Protein AF-A0A6L9M5H0-F1 (afdb_monomer_lite)

Foldseek 3Di:
DALLLVQCVVLVHDLVNLCVQQVHDSVQSCCCNPPVDHDPVDDPVVSLVSSLVVSVVSVGDPVSSVCRPPDDPPDDDDDPPPPQDVVNVVVPDDDDFDDPVRCVVVVPPDGLPDDDPADVNDDDDPVNVVVLVVLLVCVVVPDDDDDDDDPPPCPVVSVVRSVVVVVD

Sequence (168 aa):
MTKLKELLDICGLSQRDLARGLDLSPAAVSDIVNHDRWPKKTKKTDLQAAIRKELRKVNANKNKVKHLFRKSRAKEKTKSVESKTKEESIMLLRMQGLFPETKRHFGLMDNPFGEVQGHKDVFLSNEIRYVREALYHTARHGGFMAIVGESGSGKSTLRRDLIDRIAR

pLDDT: mean 79.6, std 13.64, range [37.91, 95.5]

Structure (mmCIF, N/CA/C/O backbone):
data_AF-A0A6L9M5H0-F1
#
_entry.id   AF-A0A6L9M5H0-F1
#
loop_
_atom_site.group_PDB
_atom_site.id
_atom_site.type_symbol
_atom_site.label_atom_id
_atom_site.label_alt_id
_atom_site.label_comp_id
_atom_site.label_asym_id
_atom_site.label_entity_id
_atom_site.label_seq_id
_atom_site.pdbx_PDB_ins_code
_atom_site.Cartn_x
_atom_site.Cartn_y
_atom_site.Cartn_z
_atom_site.occupancy
_atom_site.B_iso_or_equiv
_atom_site.auth_seq_id
_atom_site.auth_comp_id
_atom_site.auth_asym_id
_atom_site.auth_atom_id
_atom_site.pdbx_PDB_model_num
ATOM 1 N N . MET A 1 1 ? -14.667 9.375 29.259 1.00 52.81 1 MET A N 1
ATOM 2 C CA . MET A 1 1 ? -16.134 9.469 29.428 1.00 52.81 1 MET A CA 1
ATOM 3 C C . MET A 1 1 ? -16.512 10.932 29.604 1.00 52.81 1 MET A C 1
ATOM 5 O O . MET A 1 1 ? -15.673 11.696 30.068 1.00 52.81 1 MET A O 1
ATOM 9 N N . THR A 1 2 ? -17.697 11.360 29.163 1.00 73.75 2 THR A N 1
ATOM 10 C CA . THR A 1 2 ? -18.121 12.762 29.319 1.00 73.75 2 THR A CA 1
ATOM 11 C C . THR A 1 2 ? -18.739 12.985 30.703 1.00 73.75 2 THR A C 1
ATOM 13 O O . THR A 1 2 ? -19.389 12.099 31.256 1.00 73.75 2 THR A O 1
ATOM 16 N N . LYS A 1 3 ? -18.612 14.207 31.234 1.00 78.81 3 LYS A N 1
ATOM 17 C CA . LYS A 1 3 ? -19.228 14.615 32.514 1.00 78.81 3 LYS A CA 1
ATOM 18 C C . LYS A 1 3 ? -20.756 14.479 32.517 1.00 78.81 3 LYS A C 1
ATOM 20 O O . LYS A 1 3 ? -21.364 14.348 33.572 1.00 78.81 3 LYS A O 1
ATOM 25 N N . LEU A 1 4 ? -21.379 14.553 31.338 1.00 80.00 4 LEU A N 1
ATOM 26 C CA . LEU A 1 4 ? -22.821 14.383 31.176 1.00 80.00 4 LEU A CA 1
ATOM 27 C C . LEU A 1 4 ? -23.236 12.924 31.357 1.00 80.00 4 LEU A C 1
ATOM 29 O O . LEU A 1 4 ? -24.230 12.676 32.028 1.00 80.00 4 LEU A O 1
ATOM 33 N N . LYS A 1 5 ? -22.460 11.973 30.826 1.00 81.75 5 LYS A N 1
ATOM 34 C CA . LYS A 1 5 ? -22.729 10.544 31.004 1.00 81.75 5 LYS A CA 1
ATOM 35 C C . LYS A 1 5 ? -22.676 10.139 32.478 1.00 81.75 5 LYS A C 1
ATOM 37 O O . LYS A 1 5 ? -23.631 9.568 32.979 1.00 81.75 5 LYS A O 1
ATOM 42 N N . GLU A 1 6 ? -21.629 10.559 33.187 1.00 81.25 6 GLU A N 1
ATOM 43 C CA . GLU A 1 6 ? -21.480 10.300 34.627 1.00 81.25 6 GLU A CA 1
ATOM 44 C C . GLU A 1 6 ? -22.655 10.856 35.445 1.00 81.25 6 GLU A C 1
ATOM 46 O O . GLU A 1 6 ? -23.127 10.220 36.382 1.00 81.25 6 GLU A O 1
ATOM 51 N N . LEU A 1 7 ? -23.156 12.045 35.093 1.00 80.62 7 LEU A N 1
ATOM 52 C CA . LEU A 1 7 ? -24.314 12.620 35.778 1.00 80.62 7 LEU A CA 1
ATOM 53 C C . LEU A 1 7 ? -25.621 11.897 35.465 1.00 80.62 7 LEU A C 1
ATOM 55 O O . LEU A 1 7 ? -26.463 11.812 36.355 1.00 80.62 7 LEU A O 1
ATOM 59 N N . LEU A 1 8 ? -25.802 11.399 34.242 1.00 82.69 8 LEU A N 1
ATOM 60 C CA . LEU A 1 8 ? -26.975 10.600 33.890 1.00 82.69 8 LEU A CA 1
ATOM 61 C C . LEU A 1 8 ? -26.993 9.282 34.665 1.00 82.69 8 LEU A C 1
ATOM 63 O O . LEU A 1 8 ? -28.027 8.946 35.238 1.00 82.69 8 LEU A O 1
ATOM 67 N N . ASP A 1 9 ? -25.839 8.621 34.771 1.00 81.62 9 ASP A N 1
ATOM 68 C CA . ASP A 1 9 ? -25.692 7.372 35.521 1.00 81.62 9 ASP A CA 1
ATOM 69 C C . ASP A 1 9 ? -25.974 7.589 37.021 1.00 81.62 9 ASP A C 1
ATOM 71 O O . ASP A 1 9 ? -26.739 6.841 37.622 1.00 81.62 9 ASP A O 1
ATOM 75 N N . ILE A 1 10 ? -25.450 8.671 37.617 1.00 80.00 10 ILE A N 1
ATOM 76 C CA . ILE A 1 10 ? -25.716 9.025 39.026 1.00 80.00 10 ILE A CA 1
ATOM 77 C C . ILE A 1 10 ? -27.197 9.353 39.273 1.00 80.00 10 ILE A C 1
ATOM 79 O O . ILE A 1 10 ? -27.717 9.046 40.343 1.00 80.00 10 ILE A O 1
ATOM 83 N N . CYS A 1 11 ? -27.877 10.003 38.324 1.00 77.19 11 CYS A N 1
ATOM 84 C CA . CYS A 1 11 ? -29.291 10.364 38.479 1.00 77.19 11 CYS A CA 1
ATOM 85 C C . CYS A 1 11 ? -30.251 9.236 38.069 1.00 77.19 11 CYS A C 1
ATOM 87 O O . CYS A 1 11 ? -31.461 9.436 38.144 1.00 77.19 11 CYS A O 1
ATOM 89 N N . GLY A 1 12 ? -29.741 8.092 37.596 1.00 77.44 12 GLY A N 1
ATOM 90 C CA . GLY A 1 12 ? -30.566 6.997 37.084 1.00 77.44 12 GLY A CA 1
ATOM 91 C C . GLY A 1 12 ? -31.379 7.362 35.835 1.00 77.44 12 GLY A C 1
ATOM 92 O O . GLY A 1 12 ? -32.381 6.712 35.549 1.00 77.44 12 GLY A O 1
ATOM 93 N N . LEU A 1 13 ? -30.990 8.410 35.098 1.00 81.06 13 LEU A N 1
ATOM 94 C CA . LEU A 1 13 ? -31.744 8.898 33.944 1.00 81.06 13 LEU A CA 1
ATOM 95 C C . LEU A 1 13 ? -31.221 8.254 32.662 1.00 81.06 13 LEU A C 1
ATOM 97 O O . LEU A 1 13 ? -30.070 8.464 32.273 1.00 81.06 13 LEU A O 1
ATOM 101 N N . SER A 1 14 ? -32.075 7.511 31.957 1.00 84.50 14 SER A N 1
ATOM 102 C CA . SER A 1 14 ? -31.668 6.913 30.688 1.00 84.50 14 SER A CA 1
ATOM 103 C C . SER A 1 14 ? -31.521 7.978 29.592 1.00 84.50 14 SER A C 1
ATOM 105 O O . SER A 1 14 ? -32.239 8.981 29.548 1.00 84.50 14 SER A O 1
ATOM 107 N N . GLN A 1 15 ? -30.624 7.739 28.629 1.00 86.81 15 GLN A N 1
ATOM 108 C CA . GLN A 1 15 ? -30.474 8.620 27.460 1.00 86.81 15 GLN A CA 1
ATOM 109 C C . GLN A 1 15 ? -31.774 8.722 26.639 1.00 86.81 15 GLN A C 1
ATOM 111 O O . GLN A 1 15 ? -32.005 9.731 25.978 1.00 86.81 15 GLN A O 1
ATOM 116 N N . ARG A 1 16 ? -32.644 7.702 26.703 1.00 84.56 16 ARG A N 1
ATOM 117 C CA . ARG A 1 16 ? -33.955 7.689 26.035 1.00 84.56 16 ARG A CA 1
ATOM 118 C C . ARG A 1 16 ? -34.963 8.609 26.719 1.00 84.56 16 ARG A C 1
ATOM 120 O O . ARG A 1 16 ? -35.773 9.227 26.035 1.00 84.56 16 ARG A O 1
ATOM 127 N N . ASP A 1 17 ? -34.918 8.704 28.043 1.00 83.25 17 ASP A N 1
ATOM 128 C CA . ASP A 1 17 ? -35.777 9.620 28.803 1.00 83.25 17 ASP A CA 1
ATOM 129 C C . ASP A 1 17 ? -35.342 11.065 28.577 1.00 83.25 17 ASP A C 1
ATOM 131 O O . ASP A 1 17 ? -36.174 11.938 28.343 1.00 83.25 17 ASP A O 1
ATOM 135 N N . LEU A 1 18 ? -34.026 11.296 28.523 1.00 84.12 18 LEU A N 1
ATOM 136 C CA . LEU A 1 18 ? -33.476 12.593 28.147 1.00 84.12 18 LEU A CA 1
ATOM 137 C C . LEU A 1 18 ? -33.860 12.982 26.707 1.00 84.12 18 LEU A C 1
ATOM 139 O O . LEU A 1 18 ? -34.213 14.131 26.465 1.00 84.12 18 LEU A O 1
ATOM 143 N N . ALA A 1 19 ? -33.833 12.039 25.760 1.00 86.94 19 ALA A N 1
ATOM 144 C CA . ALA A 1 19 ? -34.268 12.275 24.380 1.00 86.94 19 ALA A CA 1
ATOM 145 C C . ALA A 1 19 ? -35.742 12.687 24.294 1.00 86.94 19 ALA A C 1
ATOM 147 O O . ALA A 1 19 ? -36.058 13.668 23.623 1.00 86.94 19 ALA A O 1
ATOM 148 N N . ARG A 1 20 ? -36.618 12.009 25.048 1.00 83.94 20 ARG A N 1
ATOM 149 C CA . ARG A 1 20 ? -38.041 12.360 25.158 1.00 83.94 20 ARG A CA 1
ATOM 150 C C . ARG A 1 20 ? -38.261 13.749 25.762 1.00 83.94 20 ARG A C 1
ATOM 152 O O . ARG A 1 20 ? -39.087 14.497 25.259 1.00 83.94 20 ARG A O 1
ATOM 159 N N . GLY A 1 21 ? -37.505 14.117 26.798 1.00 80.62 21 GLY A N 1
ATOM 160 C CA . GLY A 1 21 ? -37.610 15.438 27.432 1.00 80.62 21 GLY A CA 1
ATOM 161 C C . GLY A 1 21 ? -37.091 16.603 26.577 1.00 80.62 21 GLY A C 1
ATOM 162 O O . GLY A 1 21 ? -37.433 17.754 26.842 1.00 80.62 21 GLY A O 1
ATOM 163 N N . LEU A 1 22 ? -36.267 16.319 25.563 1.00 81.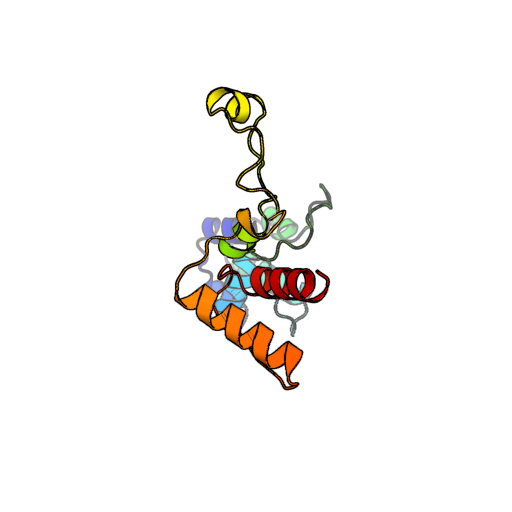81 22 LEU A N 1
ATOM 164 C CA . LEU A 1 22 ? -35.643 17.317 24.687 1.00 81.81 22 LEU A CA 1
ATOM 165 C C . LEU A 1 22 ? -36.228 17.358 23.270 1.00 81.81 22 LEU A C 1
ATOM 167 O O . LEU A 1 22 ? -35.761 18.171 22.475 1.00 81.81 22 LEU A O 1
ATOM 171 N N . ASP A 1 23 ? -37.190 16.486 22.956 1.00 81.81 23 ASP A N 1
ATOM 172 C CA . ASP A 1 23 ? -37.724 16.274 21.602 1.00 81.81 23 ASP A CA 1
ATOM 173 C C . ASP A 1 23 ? -36.613 16.064 20.551 1.00 81.81 23 ASP A C 1
ATOM 175 O O . ASP A 1 23 ? -36.600 16.618 19.453 1.00 81.81 23 ASP A O 1
ATOM 179 N N . LEU A 1 24 ? -35.595 15.287 20.936 1.00 83.31 24 LEU A N 1
ATOM 180 C CA . LEU A 1 24 ? -34.459 14.946 20.085 1.00 83.31 24 LEU A CA 1
ATOM 181 C C . LEU A 1 24 ? -34.469 13.457 19.760 1.00 83.31 24 LEU A C 1
ATOM 183 O O . LEU A 1 24 ? -34.898 12.625 20.560 1.00 83.31 24 LEU A O 1
ATOM 187 N N . SER A 1 25 ? -33.911 13.097 18.603 1.00 85.31 25 SER A N 1
ATOM 188 C CA . SER A 1 25 ? -33.719 11.686 18.280 1.00 85.31 25 SER A CA 1
ATOM 189 C C . SER A 1 25 ? -32.765 11.025 19.295 1.00 85.31 25 SER A C 1
ATOM 191 O O . SER A 1 25 ? -31.795 11.654 19.740 1.00 85.31 25 SER A O 1
ATOM 193 N N . PRO A 1 26 ? -32.973 9.741 19.645 1.00 84.44 26 PRO A N 1
ATOM 194 C CA . PRO A 1 26 ? -32.078 9.019 20.553 1.00 84.44 26 PRO A CA 1
ATOM 195 C C . PRO A 1 26 ? -30.614 9.024 20.088 1.00 84.44 26 PRO A C 1
ATOM 197 O O . PRO A 1 26 ? -29.704 9.095 20.912 1.00 84.44 26 PRO A O 1
ATOM 200 N N . ALA A 1 27 ? -30.386 9.008 18.770 1.00 84.88 27 ALA A N 1
ATOM 201 C CA . ALA A 1 27 ? -29.056 9.114 18.174 1.00 84.88 27 ALA A CA 1
ATOM 202 C C . ALA A 1 27 ? -28.404 10.477 18.457 1.00 84.88 27 ALA A C 1
ATOM 204 O O . ALA A 1 27 ? -27.252 10.522 18.881 1.00 84.88 27 ALA A O 1
ATOM 205 N N . ALA A 1 28 ? -29.152 11.578 18.316 1.00 83.62 28 ALA A N 1
ATOM 206 C CA . ALA A 1 28 ? -28.646 12.917 18.611 1.00 83.62 28 ALA A CA 1
ATOM 207 C C . ALA A 1 28 ? -28.261 13.066 20.091 1.00 83.62 28 ALA A C 1
ATOM 209 O O . ALA A 1 28 ? -27.224 13.646 20.404 1.00 83.62 28 ALA A O 1
ATOM 210 N N . VAL A 1 29 ? -29.051 12.500 21.009 1.00 85.12 29 VAL A N 1
ATOM 211 C CA . VAL A 1 29 ? -28.693 12.487 22.436 1.00 85.12 29 VAL A CA 1
ATOM 212 C C . VAL A 1 29 ? -27.478 11.605 22.703 1.00 85.12 29 VAL A C 1
ATOM 214 O O . VAL A 1 29 ? -26.602 12.011 23.462 1.00 85.12 29 VAL A O 1
ATOM 217 N N . SER A 1 30 ? -27.372 10.443 22.056 1.00 85.50 30 SER A N 1
ATOM 218 C CA . SER A 1 30 ? -26.194 9.580 22.185 1.00 85.50 30 SER A CA 1
ATOM 219 C C . SER A 1 30 ? -24.914 10.281 21.724 1.00 85.50 30 SER A C 1
ATOM 221 O O . SER A 1 30 ? -23.887 10.189 22.395 1.00 85.50 30 SER A O 1
ATOM 223 N N . ASP A 1 31 ? -24.983 11.052 20.640 1.00 84.31 31 ASP A N 1
ATOM 224 C CA . ASP A 1 31 ? -23.863 11.845 20.131 1.00 84.31 31 ASP A CA 1
ATOM 225 C C . ASP A 1 31 ? -23.471 13.001 21.058 1.00 84.31 31 ASP A C 1
ATOM 227 O O . ASP A 1 31 ? -22.280 13.246 21.273 1.00 84.31 31 ASP A O 1
ATOM 231 N N . ILE A 1 32 ? -24.447 13.671 21.674 1.00 84.62 32 ILE A N 1
ATOM 232 C CA . ILE A 1 32 ? -24.184 14.699 22.690 1.00 84.62 32 ILE A CA 1
ATOM 233 C C . ILE A 1 32 ? -23.531 14.061 23.925 1.00 84.62 32 ILE A C 1
ATOM 235 O O . ILE A 1 32 ? -22.531 14.568 24.436 1.00 84.62 32 ILE A O 1
ATOM 239 N N . VAL A 1 33 ? -24.075 12.939 24.406 1.00 84.31 33 VAL A N 1
ATOM 240 C CA . VAL A 1 33 ? -23.627 12.284 25.642 1.00 84.31 33 VAL A CA 1
ATOM 241 C C . VAL A 1 33 ? -22.276 11.600 25.458 1.00 84.31 33 VAL A C 1
ATOM 243 O O . VAL A 1 33 ? -21.424 11.730 26.328 1.00 84.31 33 VAL A O 1
ATOM 246 N N . ASN A 1 34 ? -22.030 10.883 24.366 1.00 82.56 34 ASN A N 1
ATOM 247 C CA . ASN A 1 34 ? -20.798 10.108 24.198 1.00 82.56 34 ASN A CA 1
ATOM 248 C C . ASN A 1 34 ? -19.684 10.894 23.492 1.00 82.56 34 ASN A C 1
ATOM 250 O O . ASN A 1 34 ? -18.515 10.703 23.826 1.00 82.56 34 ASN A O 1
ATOM 254 N N . HIS A 1 35 ? -20.030 11.788 22.560 1.00 79.62 35 HIS A N 1
ATOM 255 C CA . HIS A 1 35 ? -19.070 12.421 21.649 1.00 79.62 35 HIS A CA 1
ATOM 256 C C . HIS A 1 35 ? -19.003 13.958 21.759 1.00 79.62 35 HIS A C 1
ATOM 258 O O . HIS A 1 35 ? -18.230 14.567 21.024 1.00 79.62 35 HIS A O 1
ATOM 264 N N . ASP A 1 36 ? -19.796 14.598 22.637 1.00 77.56 36 ASP A N 1
ATOM 265 C CA . ASP A 1 36 ? -19.968 16.068 22.716 1.00 77.56 36 ASP A CA 1
ATOM 266 C C . ASP A 1 36 ? -20.278 16.709 21.344 1.00 77.56 36 ASP A C 1
ATOM 268 O O . ASP A 1 36 ? -19.919 17.858 21.067 1.00 77.56 36 ASP A O 1
ATOM 272 N N . ARG A 1 37 ? -20.941 15.954 20.455 1.00 81.88 37 ARG A N 1
ATOM 273 C CA . ARG A 1 37 ? -21.356 16.414 19.124 1.00 81.88 37 ARG A CA 1
ATOM 274 C C . ARG A 1 37 ? -22.753 17.011 19.214 1.00 81.88 37 ARG A C 1
ATOM 276 O O . ARG A 1 37 ? -23.687 16.362 19.665 1.00 81.88 37 ARG A O 1
ATOM 283 N N . TRP A 1 38 ? -22.891 18.260 18.776 1.00 82.81 38 TRP A N 1
ATOM 284 C CA . TRP A 1 38 ? -24.135 19.022 18.887 1.00 82.81 38 TRP A CA 1
ATOM 285 C C . TRP A 1 38 ? -24.830 19.127 17.521 1.00 82.81 38 TRP A C 1
ATOM 287 O O . TRP A 1 38 ? -24.141 19.330 16.516 1.00 82.81 38 TRP A O 1
ATOM 297 N N . PRO A 1 39 ? -26.172 19.032 17.456 1.00 82.38 39 PRO A N 1
ATOM 298 C CA . PRO A 1 39 ? -26.921 19.227 16.218 1.00 82.38 39 PRO A CA 1
ATOM 299 C C . PRO A 1 39 ? -26.620 20.583 15.568 1.00 82.38 39 P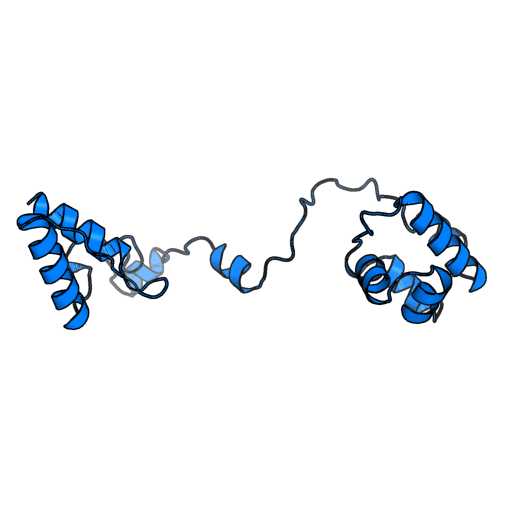RO A C 1
ATOM 301 O O . PRO A 1 39 ? -26.693 21.619 16.223 1.00 82.38 39 PRO A O 1
ATOM 304 N N . LYS A 1 40 ? -26.327 20.592 14.261 1.00 78.12 40 LYS A N 1
ATOM 305 C CA . LYS A 1 40 ? -25.973 21.820 13.517 1.00 78.12 40 LYS A CA 1
ATOM 306 C C . LYS A 1 40 ? -27.137 22.810 13.374 1.00 78.12 40 LYS A C 1
ATOM 308 O O . LYS A 1 40 ? -26.901 24.003 13.234 1.00 78.12 40 LYS A O 1
ATOM 313 N N . LYS A 1 41 ? -28.380 22.312 13.385 1.00 73.50 41 LYS A N 1
ATOM 314 C CA . LYS A 1 41 ? -29.597 23.116 13.176 1.00 73.50 41 LYS A CA 1
ATOM 315 C C . LYS A 1 41 ? -30.044 23.888 14.425 1.00 73.50 41 LYS A C 1
ATOM 317 O O . LYS A 1 41 ? -30.788 24.851 14.293 1.00 73.50 41 LYS A O 1
ATOM 322 N N . THR A 1 42 ? -29.587 23.495 15.615 1.00 74.25 42 THR A N 1
ATOM 323 C CA . THR A 1 42 ? -30.076 24.042 16.891 1.00 74.25 42 THR A CA 1
ATOM 324 C C . THR A 1 42 ? -28.951 24.739 17.642 1.00 74.25 42 THR A C 1
ATOM 326 O O . THR A 1 42 ? -27.824 24.245 17.705 1.00 74.25 42 THR A O 1
ATOM 329 N N . LYS A 1 43 ? -29.245 25.887 18.261 1.00 78.56 43 LYS A N 1
ATOM 330 C CA . LYS A 1 43 ? -28.260 26.614 19.066 1.00 78.56 43 LYS A CA 1
ATOM 331 C C . LYS A 1 43 ? -27.836 25.767 20.268 1.00 78.56 43 LYS A C 1
ATOM 333 O O . LYS A 1 43 ? -28.650 25.359 21.097 1.00 78.56 43 LYS A O 1
ATOM 338 N N . LYS A 1 44 ? -26.525 25.543 20.390 1.00 79.94 44 LYS A N 1
ATOM 339 C CA . LYS A 1 44 ? -25.902 24.768 21.478 1.00 79.94 44 LYS A CA 1
ATOM 340 C C . LYS A 1 44 ? -26.290 25.282 22.872 1.00 79.94 44 LYS A C 1
ATOM 342 O O . LYS A 1 44 ? -26.459 24.483 23.786 1.00 79.94 44 LYS A O 1
ATOM 347 N N . THR A 1 45 ? -26.450 26.592 23.038 1.00 78.62 45 THR A N 1
ATOM 348 C CA . THR A 1 45 ? -26.853 27.224 24.307 1.00 78.62 45 THR A CA 1
ATOM 349 C C . THR A 1 45 ? -28.229 26.771 24.778 1.00 78.62 45 THR A C 1
ATOM 351 O O . THR A 1 45 ? -28.421 26.515 25.967 1.00 78.62 45 THR A O 1
ATOM 354 N N . ASP A 1 46 ? -29.157 26.616 23.841 1.00 81.00 46 ASP A N 1
ATOM 355 C CA . ASP A 1 46 ? -30.565 26.352 24.125 1.00 81.00 46 ASP A CA 1
ATOM 356 C C . ASP A 1 46 ? -30.734 24.880 24.508 1.00 81.00 46 ASP A C 1
ATOM 358 O O . ASP A 1 46 ? -31.368 24.560 25.514 1.00 81.00 46 ASP A O 1
ATOM 362 N N . LEU A 1 47 ? -30.025 23.988 23.807 1.00 82.62 47 LEU A N 1
ATOM 363 C CA . LEU A 1 47 ? -29.927 22.574 24.174 1.00 82.62 47 LEU A CA 1
ATOM 364 C C . LEU A 1 47 ? -29.258 22.375 25.539 1.00 82.62 47 LEU A C 1
ATOM 366 O O . LEU A 1 47 ? -29.716 21.567 26.342 1.00 82.62 47 LEU A O 1
ATOM 370 N N . GLN A 1 48 ? -28.207 23.134 25.855 1.00 83.44 48 GLN A N 1
ATOM 371 C CA . GLN A 1 48 ? -27.583 23.081 27.180 1.00 83.44 48 GLN A CA 1
ATOM 372 C C . GLN A 1 48 ? -28.530 23.546 28.291 1.00 83.44 48 GLN A C 1
ATOM 374 O O . GLN A 1 48 ? -28.515 22.980 29.387 1.00 83.44 48 GLN A O 1
ATOM 379 N N . ALA A 1 49 ? -29.343 24.574 28.039 1.00 81.69 49 ALA A N 1
ATOM 380 C CA . ALA A 1 49 ? -30.353 25.042 28.983 1.00 81.69 49 ALA A CA 1
ATOM 381 C C . ALA A 1 49 ? -31.459 23.996 29.185 1.00 81.69 49 ALA A C 1
ATOM 383 O O . ALA A 1 49 ? -31.820 23.707 30.329 1.00 81.69 49 ALA A O 1
ATOM 384 N N . ALA A 1 50 ? -31.927 23.375 28.102 1.00 82.56 50 ALA A N 1
ATOM 385 C CA . ALA A 1 50 ? -32.928 22.317 28.140 1.00 82.56 50 ALA A CA 1
ATOM 386 C C . ALA A 1 50 ? -32.417 21.074 28.892 1.00 82.56 50 ALA A C 1
ATOM 388 O O . ALA A 1 50 ? -33.078 20.603 29.815 1.00 82.56 50 ALA A O 1
ATOM 389 N N . ILE A 1 51 ? -31.183 20.624 28.625 1.00 84.94 51 ILE A N 1
ATOM 390 C CA . ILE A 1 51 ? -30.551 19.513 29.361 1.00 84.94 51 ILE A CA 1
ATOM 391 C C . ILE A 1 51 ? -30.443 19.839 30.857 1.00 84.94 51 ILE A C 1
ATOM 393 O O . ILE A 1 51 ? -30.757 19.007 31.705 1.00 84.94 51 ILE A O 1
ATOM 397 N N . ARG A 1 52 ? -30.042 21.067 31.218 1.00 83.81 52 ARG A N 1
ATOM 398 C CA . ARG A 1 52 ? -30.000 21.492 32.630 1.00 83.81 52 ARG A CA 1
ATOM 399 C C . ARG A 1 52 ? -31.383 21.490 33.282 1.00 83.81 52 ARG A C 1
ATOM 401 O O . ARG A 1 52 ? -31.468 21.213 34.477 1.00 8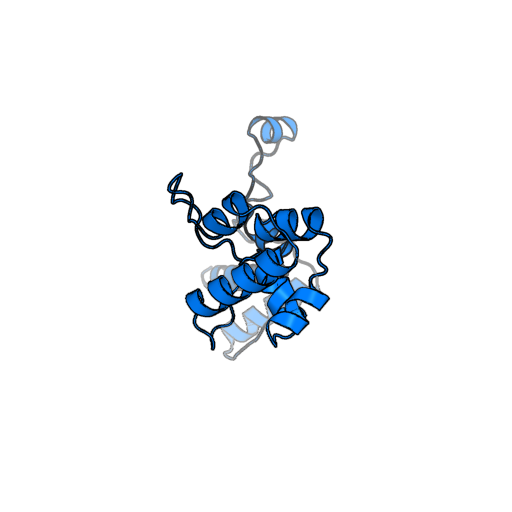3.81 52 ARG A O 1
ATOM 408 N N . LYS A 1 53 ? -32.438 21.833 32.539 1.00 83.25 53 LYS A N 1
ATOM 409 C CA . LYS A 1 53 ? -33.823 21.829 33.027 1.00 83.25 53 LYS A CA 1
ATOM 410 C C . LYS A 1 53 ? -34.286 20.405 33.326 1.00 83.25 53 LYS A C 1
ATOM 412 O O . LYS A 1 53 ? -34.781 20.171 34.424 1.00 83.25 53 LYS A O 1
ATOM 417 N N . GLU A 1 54 ? -34.046 19.466 32.415 1.00 80.81 54 GLU A N 1
ATOM 418 C CA . GLU A 1 54 ? -34.397 18.054 32.614 1.00 80.81 54 GLU A CA 1
ATOM 419 C C . GLU A 1 54 ? -33.616 17.424 33.773 1.00 80.81 54 GLU A C 1
ATOM 421 O O . GLU A 1 54 ? -34.208 16.810 34.655 1.00 80.81 54 GLU A O 1
ATOM 426 N N . LEU A 1 55 ? -32.310 17.689 33.881 1.00 80.56 55 LEU A N 1
ATOM 427 C CA . LEU A 1 55 ? -31.511 17.198 35.011 1.00 80.56 55 LEU A CA 1
ATOM 428 C C . LEU A 1 55 ? -31.985 17.760 36.364 1.00 80.56 55 LEU A C 1
ATOM 430 O O . LEU A 1 55 ? -31.939 17.064 37.376 1.00 80.56 55 LEU A O 1
ATOM 434 N N . ARG A 1 56 ? -32.476 19.006 36.410 1.00 80.50 56 ARG A N 1
ATOM 435 C CA . ARG A 1 56 ? -33.035 19.592 37.643 1.00 80.50 56 ARG A CA 1
ATOM 436 C C . ARG A 1 56 ? -34.352 18.948 38.071 1.00 80.50 56 ARG A C 1
ATOM 438 O O . ARG A 1 56 ? -34.601 18.898 39.271 1.00 80.50 56 ARG A O 1
ATOM 445 N N . LYS A 1 57 ? -35.173 18.466 37.131 1.00 79.38 57 LYS A N 1
ATOM 446 C CA . LYS A 1 57 ? -36.425 17.758 37.451 1.00 79.38 57 LYS A CA 1
ATOM 447 C C . LYS A 1 57 ? -36.161 16.437 38.172 1.00 79.38 57 LYS A C 1
ATOM 449 O O . LYS A 1 57 ? -36.910 16.078 39.068 1.00 79.38 57 LYS A O 1
ATOM 454 N N . VAL A 1 58 ? -35.060 15.767 37.837 1.00 74.69 58 VAL A N 1
ATOM 455 C CA . VAL A 1 58 ? -34.650 14.471 38.413 1.00 74.69 58 VAL A CA 1
ATOM 456 C C . VAL A 1 58 ? -33.781 14.660 39.673 1.00 74.69 58 VAL A C 1
ATOM 458 O O . VAL A 1 58 ? -33.012 13.795 40.068 1.00 74.69 58 VAL A O 1
ATOM 461 N N . ASN A 1 59 ? -33.884 15.823 40.327 1.00 66.38 59 ASN A N 1
ATOM 462 C CA . ASN A 1 59 ? -33.172 16.166 41.562 1.00 66.38 59 ASN A CA 1
ATOM 463 C C . ASN A 1 59 ? -31.629 16.091 41.473 1.00 66.38 59 ASN A C 1
ATOM 465 O O . ASN A 1 59 ? -30.941 15.879 42.474 1.00 66.38 59 ASN A O 1
ATOM 469 N N . ALA A 1 60 ? -31.051 16.302 40.282 1.00 72.31 60 ALA A N 1
ATOM 470 C CA . ALA A 1 60 ? -29.601 16.307 40.114 1.00 72.31 60 ALA A CA 1
ATOM 471 C C . ALA A 1 60 ? -28.942 17.444 40.916 1.00 72.31 60 ALA A C 1
ATOM 473 O O . ALA A 1 60 ? -29.441 18.572 40.982 1.00 72.31 60 ALA A O 1
ATOM 474 N N . ASN A 1 61 ? -27.761 17.168 41.480 1.00 73.44 61 ASN A N 1
ATOM 475 C CA . ASN A 1 61 ? -27.016 18.120 42.306 1.00 73.44 61 ASN A CA 1
ATOM 476 C C . ASN A 1 61 ? -26.830 19.475 41.586 1.00 73.44 61 ASN A C 1
ATOM 478 O O . ASN A 1 61 ? -26.112 19.577 40.583 1.00 73.44 61 ASN A O 1
ATOM 482 N N . LYS A 1 62 ? -27.448 20.533 42.139 1.00 69.69 62 LYS A N 1
ATOM 483 C CA . LYS A 1 62 ? -27.514 21.889 41.557 1.00 69.69 62 LYS A CA 1
ATOM 484 C C . LYS A 1 62 ? -26.135 22.454 41.191 1.00 69.69 62 LYS A C 1
ATOM 486 O O . LYS A 1 62 ? -26.006 23.124 40.163 1.00 69.69 62 LYS A O 1
ATOM 491 N N . ASN A 1 63 ? -25.104 22.141 41.978 1.00 68.12 63 ASN A N 1
ATOM 492 C CA . ASN A 1 63 ? -23.736 22.601 41.735 1.00 68.12 63 ASN A CA 1
ATOM 493 C C . ASN A 1 63 ? -23.102 21.875 40.542 1.00 68.12 63 ASN A C 1
ATOM 495 O O . ASN A 1 63 ? -22.507 22.516 39.673 1.00 68.12 63 ASN A O 1
ATOM 499 N N . LYS A 1 64 ? -23.298 20.555 40.428 1.00 70.12 64 LYS A N 1
ATOM 500 C CA . LYS A 1 64 ? -22.778 19.776 39.293 1.00 70.12 64 LYS A CA 1
ATOM 501 C C . LYS A 1 64 ? -23.460 20.167 37.973 1.00 70.12 64 LYS A C 1
ATOM 503 O O . LYS A 1 64 ? -22.778 20.365 36.970 1.00 70.12 64 LYS A O 1
ATOM 508 N N . VAL A 1 65 ? -24.775 20.404 37.987 1.00 74.62 65 VAL A N 1
ATOM 509 C CA . VAL A 1 65 ? -25.547 20.846 36.805 1.00 74.62 65 VAL A CA 1
ATOM 510 C C . VAL A 1 65 ? -25.127 22.246 36.322 1.00 74.62 65 VAL A C 1
ATOM 512 O O . VAL A 1 65 ? -25.064 22.505 35.115 1.00 74.62 65 VAL A O 1
ATOM 515 N N . LYS A 1 66 ? -24.785 23.166 37.239 1.00 72.31 66 LYS A N 1
ATOM 516 C CA . LYS A 1 66 ? -24.303 24.517 36.889 1.00 72.31 66 LYS A CA 1
ATOM 517 C C . LYS A 1 66 ? -22.987 24.457 36.104 1.00 72.31 66 LYS A C 1
ATOM 519 O O . LYS A 1 66 ? -22.845 25.135 35.082 1.00 72.31 66 LYS A O 1
ATOM 524 N N . HIS A 1 67 ? -22.060 23.599 36.532 1.00 71.88 67 HIS A N 1
ATOM 525 C CA . HIS A 1 67 ? -20.718 23.481 35.953 1.00 71.88 67 HIS A CA 1
ATOM 526 C C . HIS A 1 67 ? -20.581 22.453 34.819 1.00 71.88 67 HIS A C 1
ATOM 528 O O . HIS A 1 67 ? -19.519 22.397 34.203 1.00 71.88 67 HIS A O 1
ATOM 534 N N . LEU A 1 68 ? -21.642 21.705 34.501 1.00 75.00 68 LEU A N 1
ATOM 535 C CA . LEU A 1 68 ? -21.671 20.626 33.506 1.00 75.00 68 LEU A CA 1
ATOM 536 C C . LEU A 1 68 ? -21.018 20.985 32.159 1.00 75.00 68 LEU A C 1
ATOM 538 O O . LEU A 1 68 ? -20.180 20.243 31.658 1.00 75.00 68 LEU A O 1
ATOM 542 N N . PHE A 1 69 ? -21.350 22.159 31.615 1.00 74.44 69 PHE A N 1
ATOM 543 C CA . PHE A 1 69 ? -20.844 22.638 30.323 1.00 74.44 69 PHE A CA 1
ATOM 544 C C . PHE A 1 69 ? -19.758 23.718 30.442 1.00 74.44 69 PHE A C 1
ATOM 546 O O . PHE A 1 69 ? -19.407 24.358 29.450 1.00 74.44 69 PHE A O 1
ATOM 553 N N . ARG A 1 70 ? -19.223 23.974 31.648 1.00 69.44 70 ARG A N 1
ATOM 554 C CA . ARG A 1 70 ? -18.141 24.953 31.814 1.00 69.44 70 ARG A CA 1
ATOM 555 C C . ARG A 1 70 ? -16.874 24.376 31.186 1.00 69.44 70 ARG A C 1
ATOM 557 O O . ARG A 1 70 ? -16.323 23.410 31.714 1.00 69.44 70 ARG A O 1
ATOM 564 N N . LYS A 1 71 ? -16.397 24.989 30.095 1.00 57.81 71 LYS A N 1
ATOM 565 C CA . LYS A 1 71 ? -15.064 24.711 29.543 1.00 57.81 71 LYS A CA 1
ATOM 566 C C . LYS A 1 71 ? -14.051 24.881 30.675 1.00 57.81 71 LYS A C 1
ATOM 568 O O . LYS A 1 71 ? -13.938 25.963 31.252 1.00 57.81 71 LYS A O 1
ATOM 573 N N . SER A 1 72 ? -13.370 23.806 31.059 1.00 49.88 72 SER A N 1
ATOM 574 C CA . SER A 1 72 ? -12.240 23.915 31.974 1.00 49.88 72 SER A CA 1
ATOM 575 C C . SER A 1 72 ? -11.188 24.779 31.289 1.00 49.88 72 SER A C 1
ATOM 577 O O . SER A 1 72 ? -10.696 24.405 30.232 1.00 49.88 72 SER A O 1
ATOM 579 N N . ARG A 1 73 ? -10.821 25.913 31.893 1.00 45.34 73 ARG A N 1
ATOM 580 C CA . ARG A 1 73 ? -9.706 26.775 31.448 1.00 45.34 73 ARG A CA 1
ATOM 581 C C . ARG A 1 73 ? -8.327 26.089 31.523 1.00 45.34 73 ARG A C 1
ATOM 583 O O . ARG A 1 73 ? -7.311 26.731 31.302 1.00 45.34 73 ARG A O 1
ATOM 590 N N . ALA A 1 74 ? -8.273 24.795 31.832 1.00 43.22 74 ALA A N 1
ATOM 591 C CA . ALA A 1 74 ? -7.043 24.026 31.867 1.00 43.22 74 ALA A CA 1
ATOM 592 C C . ALA A 1 74 ? -6.796 23.375 30.495 1.00 43.22 74 ALA A C 1
ATOM 594 O O . ALA A 1 74 ? -7.455 22.400 30.141 1.00 43.22 74 ALA A O 1
ATOM 595 N N . LYS A 1 75 ? -5.816 23.943 29.780 1.00 39.16 75 LYS A N 1
ATOM 596 C CA . LYS A 1 75 ? -5.144 23.447 28.566 1.00 39.16 75 LYS A CA 1
ATOM 597 C C . LYS A 1 75 ? -6.014 23.296 27.313 1.00 39.16 75 LYS A C 1
ATOM 599 O O . LYS A 1 75 ? -6.425 22.209 26.920 1.00 39.16 75 LYS A O 1
ATOM 604 N N . GLU A 1 76 ? -6.133 24.405 26.590 1.00 40.88 76 GLU A N 1
ATOM 605 C CA . GLU A 1 76 ? -6.216 24.386 25.130 1.00 40.88 76 GLU A CA 1
ATOM 606 C C . GLU A 1 76 ? -4.933 23.764 24.559 1.00 40.88 76 GLU A C 1
ATOM 608 O O . GLU A 1 76 ? -3.897 24.414 24.476 1.00 40.88 76 GLU A O 1
ATOM 613 N N . LYS A 1 77 ? -4.995 22.474 24.224 1.00 38.47 77 LYS A N 1
ATOM 614 C CA . LYS A 1 77 ? -4.192 21.813 23.181 1.00 38.47 77 LYS A CA 1
ATOM 615 C C . LYS A 1 77 ? -4.784 20.424 22.929 1.00 38.47 77 LYS A C 1
ATOM 617 O O . LYS A 1 77 ? -4.160 19.401 23.178 1.00 38.47 77 LYS A O 1
ATOM 622 N N . THR A 1 78 ? -6.001 20.386 22.402 1.00 37.91 78 THR A N 1
ATOM 623 C CA . THR A 1 78 ? -6.521 19.162 21.787 1.00 37.91 78 THR A CA 1
ATOM 624 C C . THR A 1 78 ? -7.208 19.560 20.500 1.00 37.91 78 THR A C 1
ATOM 626 O O . THR A 1 78 ? -8.365 19.972 20.480 1.00 37.91 78 THR A O 1
ATOM 629 N N . LYS A 1 79 ? -6.422 19.501 19.418 1.00 40.69 79 LYS A N 1
ATOM 630 C CA . LYS A 1 79 ? -6.934 19.428 18.052 1.00 40.69 79 LYS A CA 1
ATOM 631 C C . LYS A 1 79 ? -8.066 18.402 18.028 1.00 40.69 79 LYS A C 1
ATOM 633 O O . LYS A 1 79 ? -7.969 17.376 18.698 1.00 40.69 79 LYS A O 1
ATOM 638 N N . SER A 1 80 ? -9.110 18.702 17.269 1.00 41.50 80 SER A N 1
ATOM 639 C CA . SER A 1 80 ? -10.158 17.771 16.867 1.00 41.50 80 SER A CA 1
ATOM 640 C C . SER A 1 80 ? -9.542 16.433 16.456 1.00 41.50 80 SER A C 1
ATOM 642 O O . SER A 1 80 ? -9.008 16.295 15.359 1.00 41.50 80 SER A O 1
ATOM 644 N N . VAL A 1 81 ? -9.570 15.458 17.363 1.00 45.44 81 VAL A N 1
ATOM 645 C CA . VAL A 1 81 ? -9.299 14.068 17.019 1.00 45.44 81 VAL A CA 1
ATOM 646 C C . VAL A 1 81 ? -10.613 13.556 16.459 1.00 45.44 81 VAL A C 1
ATOM 648 O O . VAL A 1 81 ? -11.491 13.092 17.184 1.00 45.44 81 VAL A O 1
ATOM 651 N N . GLU A 1 82 ? -10.774 13.732 15.150 1.00 50.66 82 GLU A N 1
ATOM 652 C CA . GLU A 1 82 ? -11.565 12.800 14.358 1.00 50.66 82 GLU A CA 1
ATOM 653 C C . GLU A 1 82 ? -11.156 11.394 14.795 1.00 50.66 82 GLU A C 1
ATOM 655 O O . GLU A 1 82 ? -9.969 11.116 14.984 1.00 50.66 82 GLU A O 1
ATOM 660 N N . SER A 1 83 ? -12.147 10.552 15.075 1.00 50.69 83 SER A N 1
ATOM 661 C CA . SER A 1 83 ? -11.958 9.163 15.466 1.00 50.69 83 SER A CA 1
ATOM 662 C C . SER A 1 83 ? -11.289 8.429 14.311 1.00 50.69 83 SER A C 1
ATOM 664 O O . SER A 1 83 ? -11.977 7.831 13.487 1.00 50.69 83 SER A O 1
ATOM 666 N N . LYS A 1 84 ? -9.962 8.530 14.236 1.00 52.03 84 LYS A N 1
ATOM 667 C CA . LYS A 1 84 ? -9.165 7.794 13.271 1.00 52.03 84 LYS A CA 1
ATOM 668 C C . LYS A 1 84 ? -9.481 6.330 13.477 1.00 52.03 84 LYS A C 1
ATOM 670 O O . LYS A 1 84 ? -9.352 5.814 14.592 1.00 52.03 84 LYS A O 1
ATOM 675 N N . THR A 1 85 ? -9.958 5.675 12.430 1.00 61.78 85 THR A N 1
ATOM 676 C CA . THR A 1 85 ? -10.132 4.226 12.452 1.00 61.78 85 THR A CA 1
ATOM 677 C C . THR A 1 85 ? -8.784 3.580 12.791 1.00 61.78 85 THR A C 1
ATOM 679 O O . THR A 1 85 ? -7.712 4.180 12.628 1.00 61.78 85 THR A O 1
ATOM 682 N N . LYS A 1 86 ? -8.807 2.349 13.316 1.00 60.56 86 LYS A N 1
ATOM 683 C CA . LYS A 1 86 ? -7.559 1.609 13.574 1.00 60.56 86 LYS A CA 1
ATOM 684 C C . LYS A 1 86 ? -6.698 1.542 12.307 1.00 60.56 86 LYS A C 1
ATOM 686 O O . LYS A 1 86 ? -5.489 1.696 12.404 1.00 60.56 86 LYS A O 1
ATOM 691 N N . GLU A 1 87 ? -7.328 1.426 11.140 1.00 58.03 87 GLU A N 1
ATOM 692 C CA . GLU A 1 87 ? -6.675 1.447 9.828 1.00 58.03 87 GLU A CA 1
ATOM 693 C C . GLU A 1 87 ? -5.960 2.769 9.533 1.00 58.03 87 GLU A C 1
ATOM 695 O O . GLU A 1 87 ? -4.779 2.752 9.205 1.00 58.03 87 GLU A O 1
ATOM 700 N N . GLU A 1 88 ? -6.607 3.922 9.729 1.00 59.78 88 GLU A N 1
ATOM 701 C CA . GLU A 1 88 ? -5.944 5.224 9.558 1.00 59.78 88 GLU A CA 1
ATOM 702 C C . GLU A 1 88 ? -4.774 5.401 10.528 1.00 59.78 88 GLU A C 1
ATOM 704 O O . GLU A 1 88 ? -3.739 5.959 10.174 1.00 59.78 88 GLU A O 1
ATOM 709 N N . SER A 1 89 ? -4.920 4.895 11.754 1.00 59.94 89 SER A N 1
ATOM 710 C CA . SER A 1 89 ? -3.873 4.948 12.776 1.00 59.94 89 SER A CA 1
ATOM 711 C C . SER A 1 89 ? -2.668 4.071 12.411 1.00 59.94 89 SER A C 1
ATOM 713 O O . SER A 1 89 ? -1.532 4.478 12.643 1.00 59.94 89 SER A O 1
ATOM 715 N N . ILE A 1 90 ? -2.905 2.908 11.794 1.00 60.75 90 ILE A N 1
ATOM 716 C CA . ILE A 1 90 ? -1.865 2.025 11.245 1.00 60.75 90 ILE A CA 1
ATOM 717 C C . ILE A 1 90 ? -1.192 2.680 10.030 1.00 60.75 90 ILE A C 1
ATOM 719 O O . ILE A 1 90 ? 0.031 2.680 9.945 1.00 60.75 90 ILE A O 1
ATOM 723 N N . MET A 1 91 ? -1.953 3.330 9.144 1.00 61.84 91 MET A N 1
ATOM 724 C CA . MET A 1 91 ? -1.402 4.089 8.008 1.00 61.84 91 MET A CA 1
ATOM 725 C C . MET A 1 91 ? -0.628 5.356 8.425 1.00 61.84 91 MET A C 1
ATOM 727 O O . MET A 1 91 ? 0.086 5.939 7.613 1.00 61.84 91 MET A O 1
ATOM 731 N N . LEU A 1 92 ? -0.753 5.789 9.683 1.00 65.88 92 LEU A N 1
ATOM 732 C CA . LEU A 1 92 ? -0.012 6.909 10.276 1.00 65.88 92 LEU A CA 1
ATOM 733 C C . LEU A 1 92 ? 1.248 6.483 11.036 1.00 65.88 92 LEU A C 1
ATOM 735 O O . LEU A 1 92 ? 1.980 7.35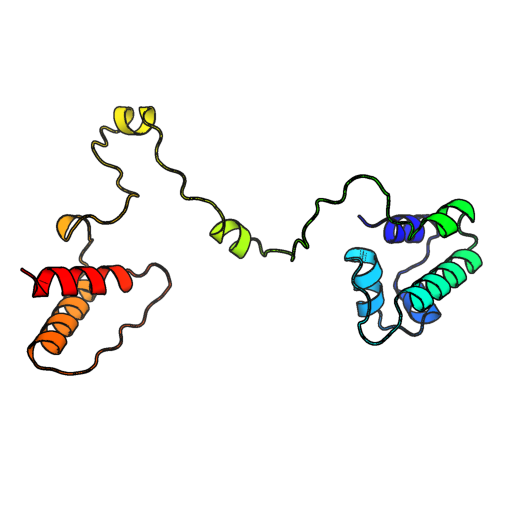8 11.516 1.00 65.88 92 LEU A O 1
ATOM 739 N N . LEU A 1 93 ? 1.512 5.179 11.178 1.00 65.81 93 LEU A N 1
ATOM 740 C CA . LEU A 1 93 ? 2.771 4.732 11.758 1.00 65.81 93 LEU A CA 1
ATOM 741 C C . LEU A 1 93 ? 3.914 5.154 10.835 1.00 65.81 93 LEU A C 1
ATOM 743 O O . LEU A 1 93 ? 3.966 4.800 9.659 1.00 65.81 93 LEU A O 1
ATOM 747 N N . ARG A 1 94 ? 4.849 5.930 11.386 1.00 62.22 94 ARG A N 1
ATOM 748 C CA . ARG A 1 94 ? 6.094 6.247 10.687 1.00 62.22 94 ARG A CA 1
ATOM 749 C C . ARG A 1 94 ? 6.867 4.959 10.441 1.00 62.22 94 ARG A C 1
ATOM 751 O O . ARG A 1 94 ? 6.896 4.088 11.309 1.00 62.22 94 ARG A O 1
ATOM 758 N N . MET A 1 95 ? 7.522 4.887 9.285 1.00 68.06 95 MET A N 1
ATOM 759 C CA . MET A 1 95 ? 8.397 3.778 8.923 1.00 68.06 95 MET A CA 1
ATOM 760 C C . MET A 1 95 ? 9.418 3.529 10.041 1.00 68.06 95 MET A C 1
ATOM 762 O O . MET A 1 95 ? 10.232 4.399 10.350 1.00 68.06 95 MET A O 1
ATOM 766 N N . GLN A 1 96 ? 9.336 2.359 10.676 1.00 74.81 96 GLN A N 1
ATOM 767 C CA . GLN A 1 96 ? 10.294 1.922 11.686 1.00 74.81 96 GLN A CA 1
ATOM 768 C C . GLN A 1 96 ? 11.445 1.220 10.967 1.00 74.81 96 GLN A C 1
ATOM 770 O O . GLN A 1 96 ? 11.254 0.181 10.342 1.00 74.81 96 GLN A O 1
ATOM 775 N N . GLY A 1 97 ? 12.630 1.825 10.998 1.00 80.38 97 GLY A N 1
ATOM 776 C CA . GLY A 1 97 ? 13.829 1.228 10.417 1.00 80.38 97 GLY A CA 1
ATOM 777 C C . GLY A 1 97 ? 14.420 0.135 11.308 1.00 80.38 97 GLY A C 1
ATOM 778 O O . GLY A 1 97 ? 14.183 0.100 12.514 1.00 80.38 97 GLY A O 1
ATOM 779 N N . LEU A 1 98 ? 15.241 -0.732 10.714 1.00 85.00 98 LEU A N 1
ATOM 780 C CA . LEU A 1 98 ? 16.041 -1.705 11.460 1.00 85.00 98 LEU A CA 1
ATOM 781 C C . LEU A 1 98 ? 17.110 -1.003 12.308 1.00 85.00 98 LEU A C 1
ATOM 783 O O . LEU A 1 98 ? 17.821 -0.123 11.807 1.00 85.00 98 LEU A O 1
ATOM 787 N N . PHE A 1 99 ? 17.274 -1.443 13.559 1.00 87.62 99 PHE A N 1
ATOM 788 C CA . PHE A 1 99 ? 18.349 -0.967 14.428 1.00 87.62 99 PHE A CA 1
ATOM 789 C C . PHE A 1 99 ? 19.729 -1.383 13.884 1.00 87.62 99 PHE A C 1
ATOM 791 O O . PHE A 1 99 ? 19.859 -2.464 13.298 1.00 87.62 99 PHE A O 1
ATOM 798 N N . PRO A 1 100 ? 20.786 -0.574 14.097 1.00 87.38 100 PRO A N 1
ATOM 799 C CA . PRO A 1 100 ? 22.142 -0.911 13.655 1.00 87.38 100 PRO A CA 1
ATOM 800 C C . PRO A 1 100 ? 22.646 -2.261 14.188 1.00 87.38 100 PRO A C 1
ATOM 802 O O . PRO A 1 100 ? 23.316 -2.997 13.468 1.00 87.38 100 PRO A O 1
ATOM 805 N N . GLU A 1 101 ? 22.290 -2.609 15.425 1.00 90.06 101 GLU A N 1
ATOM 806 C CA . GLU A 1 101 ? 22.641 -3.884 16.064 1.00 90.06 101 GLU A CA 1
ATOM 807 C C . GLU A 1 101 ? 21.977 -5.072 15.360 1.00 90.06 101 GLU A C 1
ATOM 809 O O . GLU A 1 101 ? 22.641 -6.062 15.068 1.00 90.06 101 GLU A O 1
ATOM 814 N N . THR A 1 102 ? 20.695 -4.944 15.000 1.00 89.69 102 THR A N 1
ATOM 815 C CA . THR A 1 102 ? 19.950 -5.955 14.237 1.00 89.69 102 THR A CA 1
ATOM 816 C C . THR A 1 102 ? 20.569 -6.174 12.861 1.00 89.69 102 THR A C 1
ATOM 818 O O . THR A 1 102 ? 20.760 -7.316 12.449 1.00 89.69 102 THR A O 1
ATOM 821 N N . LYS A 1 103 ? 20.946 -5.092 12.165 1.00 89.19 103 LYS A N 1
ATOM 822 C CA . LYS A 1 103 ? 21.631 -5.193 10.869 1.00 89.19 103 LYS A CA 1
ATOM 823 C C . LYS A 1 103 ? 22.946 -5.963 10.985 1.00 89.19 103 LYS A C 1
ATOM 825 O O . LYS A 1 103 ? 23.190 -6.859 10.187 1.00 89.19 103 LYS A O 1
ATOM 830 N N . ARG A 1 104 ? 23.756 -5.665 12.009 1.00 89.94 104 ARG A N 1
ATOM 831 C CA . ARG A 1 104 ? 25.016 -6.381 12.276 1.00 89.94 104 ARG A CA 1
ATOM 832 C C . ARG A 1 104 ? 24.783 -7.848 12.630 1.00 89.94 104 ARG A C 1
ATOM 834 O O . ARG A 1 104 ? 25.486 -8.701 12.105 1.00 89.94 104 ARG A O 1
ATOM 841 N N . HIS A 1 105 ? 23.795 -8.140 13.475 1.00 93.12 105 HIS A N 1
ATOM 842 C CA . HIS A 1 105 ? 23.484 -9.502 13.912 1.00 93.12 105 HIS A CA 1
ATOM 843 C C . HIS A 1 105 ? 23.070 -10.414 12.747 1.00 93.12 105 HIS A C 1
ATOM 845 O O . HIS A 1 105 ? 23.532 -11.546 12.668 1.00 93.12 105 HIS A O 1
ATOM 851 N N . PHE A 1 106 ? 22.251 -9.907 11.819 1.00 92.62 106 PHE A N 1
ATOM 852 C CA . PHE A 1 106 ? 21.792 -10.654 10.641 1.00 92.62 106 PHE A CA 1
ATOM 853 C C . PHE A 1 106 ? 22.674 -10.468 9.394 1.00 92.62 106 PHE A C 1
ATOM 855 O O . PHE A 1 106 ? 22.320 -10.957 8.325 1.00 92.62 106 PHE A O 1
ATOM 862 N N . GLY A 1 107 ? 23.799 -9.751 9.497 1.00 91.94 107 GLY A N 1
ATOM 863 C CA . GLY A 1 107 ? 24.692 -9.502 8.359 1.00 91.94 107 GLY A CA 1
ATOM 864 C C . GLY A 1 107 ? 24.049 -8.701 7.217 1.00 91.94 107 GLY A C 1
ATOM 865 O O . GLY A 1 107 ? 24.437 -8.852 6.060 1.00 91.94 107 GLY A O 1
ATOM 866 N N . LEU A 1 108 ? 23.058 -7.858 7.519 1.00 88.69 108 LEU A N 1
ATOM 867 C CA . LEU A 1 108 ? 22.376 -7.016 6.538 1.00 88.69 108 LEU A CA 1
ATOM 868 C C . LEU A 1 108 ? 23.231 -5.777 6.245 1.00 88.69 108 LEU A C 1
ATOM 870 O O . LEU A 1 108 ? 23.228 -4.820 7.022 1.00 88.69 108 LEU A O 1
ATOM 874 N N . MET A 1 109 ? 23.961 -5.806 5.126 1.00 82.00 109 MET A N 1
ATOM 875 C CA . MET A 1 109 ? 24.768 -4.667 4.661 1.00 82.00 109 MET A CA 1
ATOM 876 C C . MET A 1 109 ? 23.886 -3.461 4.309 1.00 82.00 109 MET A C 1
ATOM 878 O O . MET A 1 109 ? 24.196 -2.334 4.689 1.00 82.00 109 MET A O 1
ATOM 882 N N . ASP A 1 110 ? 22.735 -3.729 3.690 1.00 78.88 110 ASP A N 1
ATOM 883 C CA . ASP A 1 110 ? 21.747 -2.732 3.283 1.00 78.88 110 ASP A CA 1
ATOM 884 C C . ASP A 1 110 ? 20.407 -2.930 4.000 1.00 78.88 110 ASP A C 1
ATOM 886 O O . ASP A 1 110 ? 20.164 -3.938 4.663 1.00 78.88 110 ASP A O 1
ATOM 890 N N . ASN A 1 111 ? 19.521 -1.934 3.913 1.00 81.44 111 ASN A N 1
ATOM 891 C CA . ASN A 1 111 ? 18.180 -2.033 4.485 1.00 81.44 111 ASN A CA 1
ATOM 892 C C . ASN A 1 111 ? 17.217 -2.722 3.494 1.00 81.44 111 ASN A C 1
ATOM 894 O O . ASN A 1 111 ? 16.782 -2.052 2.558 1.00 81.44 111 ASN A O 1
ATOM 898 N N . PRO A 1 112 ? 16.800 -3.986 3.716 1.00 78.81 112 PRO A N 1
ATOM 899 C CA . PRO A 1 112 ? 15.898 -4.693 2.799 1.00 78.81 112 PRO A CA 1
ATOM 900 C C . PRO A 1 112 ? 14.475 -4.111 2.772 1.00 78.81 112 PRO A C 1
ATOM 902 O O . PRO A 1 112 ? 13.717 -4.380 1.850 1.00 78.81 112 PRO A O 1
ATOM 905 N N . PHE A 1 113 ? 14.108 -3.302 3.771 1.00 81.94 113 PHE A N 1
ATOM 906 C CA . PHE A 1 113 ? 12.829 -2.584 3.831 1.00 81.94 113 PHE A CA 1
ATOM 907 C C . PHE A 1 113 ? 12.959 -1.119 3.386 1.00 81.94 113 PHE A C 1
ATOM 909 O O . PHE A 1 113 ? 12.078 -0.303 3.654 1.00 81.94 113 PHE A O 1
ATOM 916 N N . GLY A 1 114 ? 14.105 -0.754 2.805 1.00 79.62 114 GLY A N 1
ATOM 917 C CA . GLY A 1 114 ? 14.350 0.570 2.250 1.00 79.62 114 GLY A CA 1
ATOM 918 C C . GLY A 1 114 ? 13.627 0.794 0.923 1.00 79.62 114 GLY A C 1
ATOM 919 O O . GLY A 1 114 ? 12.846 -0.034 0.456 1.00 79.62 114 GLY A O 1
ATOM 920 N N . GLU A 1 115 ? 13.896 1.939 0.300 1.00 79.94 115 GLU A N 1
ATOM 921 C CA . GLU A 1 115 ? 13.426 2.175 -1.063 1.00 79.94 115 GLU A CA 1
ATOM 922 C C . GLU A 1 115 ? 14.173 1.279 -2.054 1.00 79.94 115 GLU A C 1
ATOM 924 O O . GLU A 1 115 ? 15.393 1.137 -1.972 1.00 79.94 115 GLU A O 1
ATOM 929 N N . VAL A 1 116 ? 13.425 0.727 -3.011 1.00 83.00 116 VAL A N 1
ATOM 930 C CA . VAL A 1 116 ? 13.942 -0.041 -4.152 1.00 83.00 116 VAL A CA 1
ATOM 931 C C . VAL A 1 116 ? 14.963 0.813 -4.909 1.00 83.00 116 VAL A C 1
ATOM 933 O O . VAL A 1 116 ? 14.594 1.868 -5.425 1.00 83.00 116 VAL A O 1
ATOM 936 N N . GLN A 1 117 ? 16.223 0.369 -4.978 1.00 78.81 117 GLN A N 1
ATOM 937 C CA . GLN A 1 117 ? 17.314 1.121 -5.615 1.00 78.81 117 GLN A CA 1
ATOM 938 C C . GLN A 1 117 ? 17.473 0.774 -7.093 1.00 78.81 117 GLN A C 1
ATOM 940 O O . GLN A 1 117 ? 17.993 1.568 -7.873 1.00 78.81 117 GLN A O 1
ATOM 945 N N . GLY A 1 118 ? 17.022 -0.408 -7.507 1.00 78.06 118 GLY A N 1
ATOM 946 C CA . GLY A 1 118 ? 17.058 -0.765 -8.913 1.00 78.06 118 GLY A CA 1
ATOM 947 C C . GLY A 1 118 ? 16.387 -2.082 -9.236 1.00 78.06 118 GLY A C 1
ATOM 948 O O . GLY A 1 118 ? 15.724 -2.711 -8.415 1.00 78.06 118 GLY A O 1
ATOM 949 N N . HIS A 1 119 ? 16.602 -2.514 -10.477 1.00 77.94 119 HIS A N 1
ATOM 950 C CA . HIS A 1 119 ? 15.925 -3.674 -11.041 1.00 77.94 119 HIS A CA 1
ATOM 951 C C . HIS A 1 119 ? 16.159 -4.975 -10.250 1.00 77.94 119 HIS A C 1
ATOM 953 O O . HIS A 1 119 ? 15.273 -5.821 -10.165 1.00 77.94 119 HIS A O 1
ATOM 959 N N . LYS A 1 120 ? 17.349 -5.128 -9.656 1.00 83.56 120 LYS A N 1
ATOM 960 C CA . LYS A 1 120 ? 17.737 -6.326 -8.895 1.00 83.56 120 LYS A CA 1
ATOM 961 C C . LYS A 1 120 ? 16.952 -6.495 -7.591 1.00 83.56 120 LYS A C 1
ATOM 963 O O . LYS A 1 120 ? 16.814 -7.621 -7.128 1.00 83.56 120 LYS A O 1
ATOM 968 N N . ASP A 1 121 ? 16.417 -5.405 -7.047 1.00 82.50 121 ASP A N 1
ATOM 969 C CA . ASP A 1 121 ? 15.663 -5.412 -5.789 1.00 82.50 121 ASP A CA 1
ATOM 970 C C . ASP A 1 121 ? 14.176 -5.729 -6.015 1.00 82.50 121 ASP A C 1
ATOM 972 O O . ASP A 1 121 ? 13.414 -5.917 -5.067 1.00 82.50 121 ASP A O 1
ATOM 976 N N . VAL A 1 122 ? 13.734 -5.773 -7.278 1.00 84.06 122 VAL A N 1
ATOM 977 C CA . VAL A 1 122 ? 12.343 -6.040 -7.641 1.00 84.06 122 VAL A CA 1
ATOM 978 C C . VAL A 1 122 ? 12.166 -7.523 -7.935 1.00 84.06 122 VAL A C 1
ATOM 980 O O . VAL A 1 122 ? 12.720 -8.064 -8.891 1.00 84.06 122 VAL A O 1
ATOM 983 N N . PHE A 1 123 ? 11.317 -8.181 -7.150 1.00 86.19 123 PHE A N 1
ATOM 984 C CA . PHE A 1 123 ? 10.913 -9.549 -7.442 1.00 86.19 123 PHE A CA 1
ATOM 985 C C . PHE A 1 123 ? 10.054 -9.612 -8.716 1.00 86.19 123 PHE A C 1
ATOM 987 O O . PHE A 1 123 ? 9.030 -8.937 -8.830 1.00 86.19 123 PHE A O 1
ATOM 994 N N . LEU A 1 124 ? 10.458 -10.454 -9.672 1.00 88.94 124 LEU A N 1
ATOM 995 C CA . LEU A 1 124 ? 9.794 -10.609 -10.967 1.00 88.94 124 LEU A CA 1
ATOM 996 C C . LEU A 1 124 ? 9.082 -11.959 -11.102 1.00 88.94 124 LEU A C 1
ATOM 998 O O . LEU A 1 124 ? 9.663 -12.930 -11.607 1.00 88.94 124 LEU A O 1
ATOM 1002 N N . SER A 1 125 ? 7.798 -11.983 -10.744 1.00 90.81 125 SER A N 1
ATOM 1003 C CA . SER A 1 125 ? 6.891 -13.079 -11.104 1.00 90.81 125 SER A CA 1
ATOM 1004 C C . SER A 1 125 ? 6.594 -13.097 -12.611 1.00 90.81 125 SER A C 1
ATOM 1006 O O . SER A 1 125 ? 6.844 -12.119 -13.321 1.00 90.81 125 SER A O 1
ATOM 1008 N N . ASN A 1 126 ? 6.030 -14.199 -13.112 1.00 93.19 126 ASN A N 1
ATOM 1009 C CA . ASN A 1 126 ? 5.645 -14.315 -14.524 1.00 93.19 126 ASN A CA 1
ATOM 1010 C C . ASN A 1 126 ? 4.628 -13.236 -14.938 1.00 93.19 126 ASN A C 1
ATOM 1012 O O . ASN A 1 126 ? 4.771 -12.634 -16.000 1.00 93.19 126 ASN A O 1
ATOM 1016 N N . GLU A 1 127 ? 3.658 -12.931 -14.075 1.00 91.44 127 GLU A N 1
ATOM 1017 C CA . GLU A 1 127 ? 2.666 -11.874 -14.308 1.00 91.44 127 GLU A CA 1
ATOM 1018 C C . GLU A 1 127 ? 3.311 -10.486 -14.358 1.00 91.44 127 GLU A C 1
ATOM 1020 O O . GLU A 1 127 ? 3.043 -9.700 -15.266 1.00 91.44 127 GLU A O 1
ATOM 1025 N N . ILE A 1 128 ? 4.222 -10.195 -13.422 1.00 92.31 128 ILE A N 1
ATOM 1026 C CA . ILE A 1 128 ? 4.942 -8.919 -13.391 1.00 92.31 128 ILE A CA 1
ATOM 1027 C C . ILE A 1 128 ? 5.787 -8.753 -14.659 1.00 92.31 128 ILE A C 1
ATOM 1029 O O . ILE A 1 128 ? 5.804 -7.670 -15.242 1.00 92.31 128 ILE A O 1
ATOM 1033 N N . ARG A 1 129 ? 6.454 -9.819 -15.124 1.00 93.00 129 ARG A N 1
ATOM 1034 C CA . ARG A 1 129 ? 7.215 -9.792 -16.385 1.00 93.00 129 ARG A CA 1
ATOM 1035 C C . ARG A 1 129 ? 6.315 -9.489 -17.574 1.00 93.00 129 ARG A C 1
ATOM 1037 O O . ARG A 1 129 ? 6.673 -8.635 -18.376 1.00 93.00 129 ARG A O 1
ATOM 1044 N N . TYR A 1 130 ? 5.153 -10.134 -17.660 1.00 95.12 130 TYR A N 1
ATOM 1045 C CA . TYR A 1 130 ? 4.187 -9.875 -18.725 1.00 95.12 130 TYR A CA 1
ATOM 1046 C C . TYR A 1 130 ? 3.762 -8.401 -18.758 1.00 95.12 130 TYR A C 1
ATOM 1048 O O . TYR A 1 130 ? 3.899 -7.743 -19.788 1.00 95.12 130 TYR A O 1
ATOM 1056 N N . VAL A 1 131 ? 3.328 -7.853 -17.617 1.00 94.75 131 VAL A N 1
ATOM 1057 C CA . VAL A 1 131 ? 2.922 -6.440 -17.513 1.00 94.75 131 VAL A CA 1
ATOM 1058 C C . VAL A 1 131 ? 4.075 -5.510 -17.882 1.00 94.75 131 VAL A C 1
ATOM 1060 O O . VAL A 1 131 ? 3.877 -4.509 -18.568 1.00 94.75 131 VAL A O 1
ATOM 1063 N N . ARG A 1 132 ? 5.294 -5.847 -17.460 1.00 93.25 132 ARG A N 1
ATOM 1064 C CA . ARG A 1 132 ? 6.483 -5.050 -17.750 1.00 93.25 132 ARG A CA 1
ATOM 1065 C C . ARG A 1 132 ? 6.828 -5.017 -19.239 1.00 93.25 132 ARG A C 1
ATOM 1067 O O . ARG A 1 132 ? 7.154 -3.949 -19.753 1.00 93.25 132 ARG A O 1
ATOM 1074 N N . GLU A 1 133 ? 6.758 -6.148 -19.937 1.00 94.25 133 GLU A N 1
ATOM 1075 C CA . GLU A 1 133 ? 6.991 -6.171 -21.387 1.00 94.25 133 GLU A CA 1
ATOM 1076 C C . GLU A 1 133 ? 5.857 -5.475 -22.150 1.00 94.25 133 GLU A C 1
ATOM 1078 O O . GLU A 1 133 ? 6.125 -4.720 -23.083 1.00 94.25 133 GLU A O 1
ATOM 1083 N N . ALA A 1 134 ? 4.605 -5.626 -21.708 1.00 95.38 134 ALA A N 1
ATOM 1084 C CA . ALA A 1 134 ? 3.463 -4.928 -22.294 1.00 95.38 134 ALA A CA 1
ATOM 1085 C C . ALA A 1 134 ? 3.587 -3.395 -22.152 1.00 95.38 134 ALA A C 1
ATOM 1087 O O . ALA A 1 134 ? 3.346 -2.650 -23.109 1.00 95.38 134 ALA A O 1
ATOM 1088 N N . LEU A 1 135 ? 4.038 -2.918 -20.985 1.00 95.25 135 LEU A N 1
ATOM 1089 C CA . LEU A 1 135 ? 4.388 -1.515 -20.752 1.00 95.25 135 LEU A CA 1
ATOM 1090 C C . LEU A 1 135 ? 5.481 -1.033 -21.707 1.00 95.25 135 LEU A C 1
ATOM 1092 O O . LEU A 1 135 ? 5.344 0.026 -22.318 1.00 95.25 135 LEU A O 1
ATOM 1096 N N . TYR A 1 136 ? 6.565 -1.803 -21.833 1.00 94.62 136 TYR A N 1
ATOM 1097 C CA . TYR A 1 136 ? 7.700 -1.438 -22.678 1.00 94.62 136 TYR A CA 1
ATOM 1098 C C . TYR A 1 136 ? 7.313 -1.369 -24.157 1.00 94.62 136 TYR A C 1
ATOM 1100 O O . TYR A 1 136 ? 7.641 -0.395 -24.833 1.00 94.62 136 TYR A O 1
ATOM 1108 N N . HIS A 1 137 ? 6.550 -2.350 -24.638 1.00 95.50 137 HIS A N 1
ATOM 1109 C CA . HIS A 1 137 ? 6.016 -2.361 -25.995 1.00 95.50 137 HIS A CA 1
A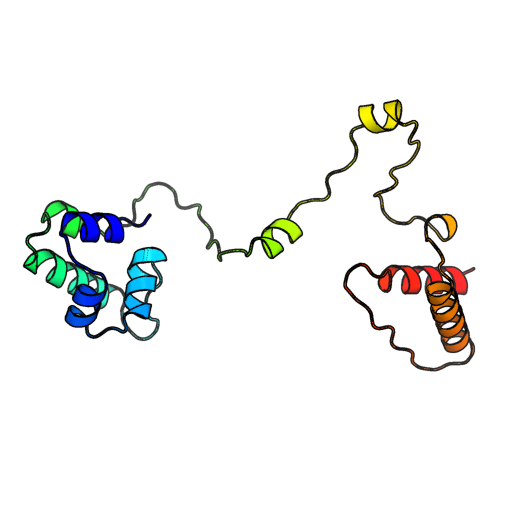TOM 1110 C C . HIS A 1 137 ? 5.141 -1.126 -26.259 1.00 95.50 137 HIS A C 1
ATOM 1112 O O . HIS A 1 137 ? 5.350 -0.409 -27.236 1.00 95.50 137 HIS A O 1
ATOM 1118 N N . THR A 1 138 ? 4.210 -0.818 -25.350 1.00 95.44 138 THR A N 1
ATOM 1119 C CA . THR A 1 138 ? 3.331 0.359 -25.480 1.00 95.44 138 THR A CA 1
ATOM 1120 C C . THR A 1 138 ? 4.129 1.664 -25.493 1.00 95.44 138 THR A C 1
ATOM 1122 O O . THR A 1 138 ? 3.843 2.559 -26.284 1.00 95.44 138 THR A O 1
ATOM 1125 N N . ALA A 1 139 ? 5.171 1.771 -24.664 1.00 94.19 139 ALA A N 1
ATOM 1126 C CA . ALA A 1 139 ? 6.028 2.952 -24.626 1.00 94.19 139 ALA A CA 1
ATOM 1127 C C . ALA A 1 139 ? 6.863 3.140 -25.907 1.00 94.19 139 ALA A C 1
ATOM 1129 O O . ALA A 1 139 ? 7.131 4.275 -26.291 1.00 94.19 139 ALA A O 1
ATOM 1130 N N . ARG A 1 140 ? 7.276 2.050 -26.571 1.00 93.38 140 ARG A N 1
ATOM 1131 C CA . ARG A 1 140 ? 8.100 2.097 -27.794 1.00 93.38 140 ARG A CA 1
ATOM 1132 C C . ARG A 1 140 ? 7.293 2.325 -29.067 1.00 93.38 140 ARG A C 1
ATOM 1134 O O . ARG A 1 140 ? 7.792 2.976 -29.979 1.00 93.38 140 ARG A O 1
ATOM 1141 N N . HIS A 1 141 ? 6.074 1.799 -29.126 1.00 94.44 141 HIS A N 1
ATOM 1142 C CA . HIS A 1 141 ? 5.242 1.834 -30.333 1.00 94.44 141 HIS A CA 1
ATOM 1143 C C . HIS A 1 141 ? 4.093 2.849 -30.260 1.00 94.44 141 HIS A C 1
ATOM 1145 O O . HIS A 1 141 ? 3.384 3.041 -31.244 1.00 94.44 141 HIS A O 1
ATOM 1151 N N . GLY A 1 142 ? 3.944 3.534 -29.124 1.00 89.94 142 GLY A N 1
ATOM 1152 C CA . GLY A 1 142 ? 2.865 4.481 -28.883 1.00 89.94 142 GLY A CA 1
ATOM 1153 C C . GLY A 1 142 ? 1.575 3.787 -28.442 1.00 89.94 142 GLY A C 1
ATOM 1154 O O . GLY A 1 142 ? 1.261 2.669 -28.846 1.00 89.94 142 GLY A O 1
ATOM 1155 N N . GLY A 1 143 ? 0.824 4.460 -27.575 1.00 92.31 143 GLY A N 1
ATOM 1156 C CA . GLY A 1 143 ? -0.431 3.956 -27.027 1.00 92.31 143 GLY A CA 1
ATOM 1157 C C . GLY A 1 143 ? -0.665 4.427 -25.597 1.00 92.31 143 GLY A C 1
ATOM 1158 O O . GLY A 1 143 ? 0.131 5.170 -25.022 1.00 92.31 143 GLY A O 1
ATOM 1159 N N . PHE A 1 144 ? -1.774 3.979 -25.018 1.00 93.75 144 PHE A N 1
ATOM 1160 C CA . PHE A 1 144 ? -2.130 4.239 -23.628 1.00 93.75 144 PHE A CA 1
ATOM 1161 C C . PHE A 1 144 ? -2.391 2.911 -22.917 1.00 93.75 144 PHE A C 1
ATOM 1163 O O . PHE A 1 144 ? -3.168 2.090 -23.400 1.00 93.75 144 PHE A O 1
ATOM 1170 N N . MET A 1 145 ? -1.746 2.703 -21.768 1.00 93.81 145 MET A N 1
ATOM 1171 C CA . MET A 1 145 ? -1.898 1.498 -20.954 1.00 93.81 145 MET A CA 1
ATOM 1172 C C . MET A 1 145 ? -2.277 1.874 -19.525 1.00 93.81 145 MET A C 1
ATOM 1174 O O . MET A 1 145 ? -1.649 2.736 -18.910 1.00 93.81 145 MET A O 1
ATOM 1178 N N . ALA A 1 146 ? -3.277 1.182 -18.983 1.00 94.50 146 ALA A N 1
ATOM 1179 C CA . ALA A 1 146 ? -3.689 1.299 -17.592 1.00 94.50 146 ALA A CA 1
ATOM 1180 C C . ALA A 1 146 ? -3.330 0.018 -16.829 1.00 94.50 146 ALA A C 1
ATOM 1182 O O . ALA A 1 146 ? -3.687 -1.079 -17.250 1.00 94.50 146 ALA A O 1
ATOM 1183 N N . ILE A 1 147 ? -2.646 0.165 -15.691 1.00 93.19 147 ILE A N 1
ATOM 1184 C CA . ILE A 1 147 ? -2.332 -0.946 -14.783 1.00 93.19 147 ILE A CA 1
ATOM 1185 C C . ILE A 1 147 ? -3.179 -0.799 -13.527 1.00 93.19 147 ILE A C 1
ATOM 1187 O O . ILE A 1 147 ? -3.073 0.198 -12.809 1.00 93.19 147 ILE A O 1
ATOM 1191 N N . VAL A 1 148 ? -3.976 -1.824 -13.241 1.00 94.31 148 VAL A N 1
ATOM 1192 C CA . VAL A 1 148 ? -4.858 -1.890 -12.074 1.00 94.31 148 VAL A CA 1
ATOM 1193 C C . VAL A 1 148 ? -4.371 -2.988 -11.134 1.00 94.31 148 VAL A C 1
ATOM 1195 O O . VAL A 1 148 ? -3.849 -4.009 -11.568 1.00 94.31 148 VAL A O 1
ATOM 1198 N N . GLY A 1 149 ? -4.500 -2.758 -9.832 1.00 92.12 149 GLY A N 1
ATOM 1199 C CA . GLY A 1 149 ? -4.105 -3.712 -8.800 1.00 92.12 149 GLY A CA 1
ATOM 1200 C C . GLY A 1 149 ? -4.250 -3.113 -7.408 1.00 92.12 149 GLY A C 1
ATOM 1201 O O . GLY A 1 149 ? -4.369 -1.893 -7.262 1.00 92.12 149 GLY A O 1
ATOM 1202 N N . GLU A 1 150 ? -4.182 -3.952 -6.383 1.00 93.00 150 GLU A N 1
ATOM 1203 C CA . GLU A 1 150 ? -4.355 -3.564 -4.979 1.00 93.00 150 GLU A CA 1
ATOM 1204 C C . GLU A 1 150 ? -3.228 -2.669 -4.443 1.00 93.00 150 GLU A C 1
ATOM 1206 O O . GLU A 1 150 ? -2.145 -2.563 -5.028 1.00 93.00 150 GLU A O 1
ATOM 1211 N N . SER A 1 151 ? -3.465 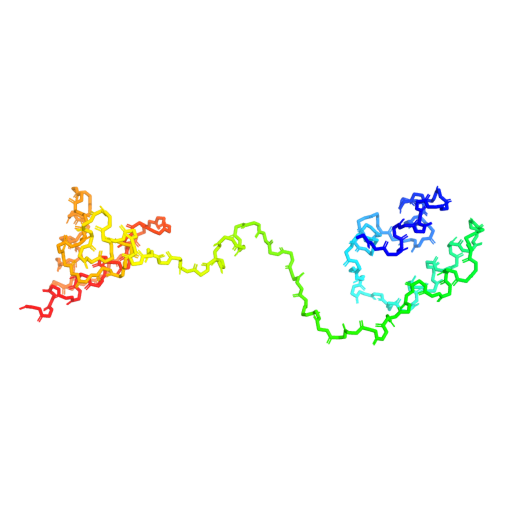-1.982 -3.324 1.00 88.31 151 SER A N 1
ATOM 1212 C CA . SER A 1 151 ? -2.413 -1.191 -2.674 1.00 88.31 151 SER A CA 1
ATOM 1213 C C . SER A 1 151 ? -1.205 -2.079 -2.347 1.00 88.31 151 SER A C 1
ATOM 1215 O O . SER A 1 151 ? -1.364 -3.193 -1.868 1.00 88.31 151 SER A O 1
ATOM 1217 N N . GLY A 1 152 ? 0.008 -1.614 -2.653 1.00 85.81 152 GLY A N 1
ATOM 1218 C CA . GLY A 1 152 ? 1.231 -2.402 -2.447 1.00 85.81 152 GLY A CA 1
ATOM 1219 C C . GLY A 1 152 ? 1.569 -3.423 -3.544 1.00 85.81 152 GLY A C 1
ATOM 1220 O O . GLY A 1 152 ? 2.651 -3.991 -3.502 1.00 85.81 152 GLY A O 1
ATOM 1221 N N . SER A 1 153 ? 0.746 -3.592 -4.588 1.00 88.94 153 SER A N 1
ATOM 1222 C CA . SER A 1 153 ? 0.999 -4.566 -5.673 1.00 88.94 153 SER A CA 1
ATOM 1223 C C . SER A 1 153 ? 2.171 -4.231 -6.622 1.00 88.94 153 SER A C 1
ATOM 1225 O O . SER A 1 153 ? 2.327 -4.865 -7.660 1.00 88.94 153 SER A O 1
ATOM 1227 N N . GLY A 1 154 ? 2.957 -3.184 -6.345 1.00 89.25 154 GLY A N 1
ATOM 1228 C CA . GLY A 1 154 ? 4.127 -2.818 -7.157 1.00 89.25 154 GLY A CA 1
ATOM 1229 C C . GLY A 1 154 ? 3.865 -1.969 -8.413 1.00 89.25 154 GLY A C 1
ATOM 1230 O O . GLY A 1 154 ? 4.797 -1.723 -9.173 1.00 89.25 154 GLY A O 1
ATOM 1231 N N . LYS A 1 155 ? 2.647 -1.445 -8.635 1.00 93.12 155 LYS A N 1
ATOM 1232 C CA . LYS A 1 155 ? 2.312 -0.599 -9.813 1.00 93.12 155 LYS A CA 1
ATOM 1233 C C . LYS A 1 155 ? 3.264 0.587 -10.010 1.00 93.12 155 LYS A C 1
ATOM 1235 O O . LYS A 1 155 ? 3.799 0.798 -11.095 1.00 93.12 155 LYS A O 1
ATOM 1240 N N . SER A 1 156 ? 3.487 1.361 -8.946 1.00 91.25 156 SER A N 1
ATOM 1241 C CA . SER A 1 156 ? 4.382 2.525 -8.979 1.00 91.25 156 SER A CA 1
ATOM 1242 C C . SER A 1 156 ? 5.837 2.117 -9.203 1.00 91.25 156 SER A C 1
ATOM 1244 O O . SER A 1 156 ? 6.572 2.845 -9.867 1.00 91.25 156 SER A O 1
ATOM 1246 N N . THR A 1 157 ? 6.234 0.952 -8.686 1.00 91.25 157 THR A N 1
ATOM 1247 C CA . THR A 1 157 ? 7.566 0.372 -8.879 1.00 91.25 157 THR A CA 1
ATOM 1248 C C . THR A 1 157 ? 7.790 0.013 -10.346 1.00 91.25 157 THR A C 1
ATOM 1250 O O . THR A 1 157 ? 8.791 0.429 -10.914 1.00 91.25 157 THR A O 1
ATOM 1253 N N . LEU A 1 158 ? 6.825 -0.648 -10.998 1.00 91.94 158 LEU A N 1
ATOM 1254 C CA . LEU A 1 158 ? 6.917 -0.994 -12.424 1.00 91.94 158 LEU A CA 1
ATOM 1255 C C . LEU A 1 158 ? 6.977 0.233 -13.331 1.00 91.94 158 LEU A C 1
ATOM 1257 O O . LEU A 1 158 ? 7.715 0.241 -14.311 1.00 91.94 158 LEU A O 1
ATOM 1261 N N . ARG A 1 159 ? 6.242 1.297 -12.989 1.00 91.56 159 ARG A N 1
ATOM 1262 C CA . ARG A 1 159 ? 6.327 2.566 -13.720 1.00 91.56 159 ARG A CA 1
ATOM 1263 C C . ARG A 1 159 ? 7.727 3.183 -13.632 1.00 91.56 159 ARG A C 1
ATOM 1265 O O . ARG A 1 159 ? 8.217 3.686 -14.635 1.00 91.56 159 ARG A O 1
ATOM 1272 N N . ARG A 1 160 ? 8.352 3.175 -12.449 1.00 90.38 160 ARG A N 1
ATOM 1273 C CA . ARG A 1 160 ? 9.723 3.688 -12.260 1.00 90.38 160 ARG A CA 1
ATOM 1274 C C . ARG A 1 160 ? 10.737 2.837 -13.029 1.00 90.38 160 ARG A C 1
ATOM 1276 O O . ARG A 1 160 ? 11.497 3.388 -13.811 1.00 90.38 160 ARG A O 1
ATOM 1283 N N . ASP A 1 161 ? 10.645 1.511 -12.912 1.00 90.50 161 ASP A N 1
ATOM 1284 C CA . ASP A 1 161 ? 11.498 0.568 -13.653 1.00 90.50 161 ASP A CA 1
ATOM 1285 C C . ASP A 1 161 ? 11.385 0.756 -15.177 1.00 90.50 161 ASP A C 1
ATOM 1287 O O . ASP A 1 161 ? 12.392 0.712 -15.882 1.00 90.50 161 ASP A O 1
ATOM 1291 N N . LEU A 1 162 ? 10.180 1.040 -15.694 1.00 91.56 162 LEU A N 1
ATOM 1292 C CA . LEU A 1 162 ? 9.974 1.374 -17.105 1.00 91.56 162 LEU A CA 1
ATOM 1293 C C . LEU A 1 162 ? 10.717 2.653 -17.514 1.00 91.56 162 LEU A C 1
ATOM 1295 O O . LEU A 1 162 ? 11.376 2.650 -18.551 1.00 91.56 162 LEU A O 1
ATOM 1299 N N . ILE A 1 163 ? 10.614 3.727 -16.725 1.00 91.69 163 ILE A N 1
ATOM 1300 C CA . ILE A 1 163 ? 11.308 4.998 -16.996 1.00 91.69 163 ILE A CA 1
ATOM 1301 C C . ILE A 1 163 ? 12.822 4.759 -17.035 1.00 91.69 163 ILE A C 1
ATOM 1303 O O . ILE A 1 163 ? 13.474 5.122 -18.014 1.00 91.69 163 ILE A O 1
ATOM 1307 N N . ASP A 1 164 ? 13.355 4.052 -16.039 1.00 89.12 164 ASP A N 1
ATOM 1308 C CA . ASP A 1 164 ? 14.780 3.720 -15.957 1.00 89.12 164 ASP A CA 1
ATOM 1309 C C . ASP A 1 164 ? 15.234 2.791 -17.094 1.00 89.12 164 ASP A C 1
ATOM 1311 O O . ASP A 1 164 ? 16.377 2.845 -17.544 1.00 89.12 164 ASP A O 1
ATOM 1315 N N . ARG A 1 165 ? 14.366 1.895 -17.578 1.00 89.50 165 ARG A N 1
ATOM 1316 C CA . ARG A 1 165 ? 14.648 1.024 -18.733 1.00 89.50 165 ARG A CA 1
ATOM 1317 C C . ARG A 1 165 ? 14.603 1.778 -20.061 1.00 89.50 165 ARG A C 1
ATOM 1319 O O . ARG A 1 165 ? 15.271 1.358 -20.995 1.00 89.50 165 ARG A O 1
ATOM 1326 N N . ILE A 1 166 ? 13.802 2.834 -20.180 1.00 91.19 166 ILE A N 1
ATOM 1327 C CA . ILE A 1 166 ? 13.755 3.662 -21.394 1.00 91.19 166 ILE A CA 1
ATOM 1328 C C . ILE A 1 166 ? 14.959 4.607 -21.461 1.00 91.19 166 ILE A C 1
ATOM 1330 O O . ILE A 1 166 ? 15.431 4.876 -22.561 1.00 91.19 166 ILE A O 1
ATOM 1334 N N . ALA A 1 167 ? 15.431 5.091 -20.309 1.00 88.31 167 ALA A N 1
ATOM 1335 C CA . ALA A 1 167 ? 16.564 6.010 -20.204 1.00 88.31 167 ALA A CA 1
ATOM 1336 C C . ALA A 1 167 ? 17.948 5.342 -20.340 1.00 88.31 167 ALA A C 1
ATOM 1338 O O . ALA A 1 167 ? 18.927 6.047 -20.576 1.00 88.31 167 ALA A O 1
ATOM 1339 N N . ARG A 1 168 ? 18.033 4.017 -20.167 1.00 82.62 168 ARG A N 1
ATOM 1340 C CA . ARG A 1 168 ? 19.229 3.201 -20.441 1.00 82.62 168 ARG A CA 1
ATOM 1341 C C . ARG A 1 168 ? 19.328 2.837 -21.916 1.00 82.62 168 ARG A C 1
ATOM 1343 O O . ARG A 1 168 ? 20.475 2.815 -22.406 1.00 82.62 168 ARG A O 1
#

Radius of gyration: 29.54 Å; chains: 1; bounding box: 63×42×73 Å

Secondary structure (DSSP, 8-state):
--HHHHHHHHTT--HHHHHHHHT--HHHHHHHHHH----TTS-HHHHHHHHHHHHHHTT--HHHHHHTT---SS-----------HHHHHHTS---PPPHHHHHHTT-SS-TTS---SGGGS---HHHHHHHHHHHHHHHH---------TTSSHHHHHHHHHHHHH-